Protein AF-A0A443U4K2-F1 (afdb_monomer_lite)

Secondary structure (DSSP, 8-state):
--HHHHHHHHHHHHHHHHHHHHHHHHHHHHHHHHHTTTT-HHHHHHHHHHHHHHHHHHHHHHHHHHHS---HHHHHHHHHHHHHHHHHHHHHHHHHH--

Organism: Enterobacter cloacae (NCBI:txid550)

Sequence (99 aa):
MSNLNHMDRTVTQYVNTKVLVARLVHLSATIRKLESYQSSSWADRALHDLYAELQRIWPQVEEYYTQMPTYQMEREFYAELVQIKIKAEEYLRRTKQEQ

Structure (mmCIF, N/CA/C/O backbone):
data_AF-A0A443U4K2-F1
#
_entry.id   AF-A0A443U4K2-F1
#
loop_
_atom_site.group_PDB
_atom_site.id
_atom_site.type_symbol
_atom_site.label_atom_id
_atom_site.label_alt_id
_atom_site.label_comp_id
_atom_site.label_asym_id
_atom_site.label_entity_id
_atom_site.label_seq_id
_atom_site.pdbx_PDB_ins_code
_atom_site.Cartn_x
_atom_site.Cartn_y
_atom_site.Cartn_z
_atom_site.occupancy
_atom_site.B_iso_or_equiv
_atom_site.auth_seq_id
_atom_site.auth_comp_id
_atom_site.auth_asym_id
_atom_site.auth_atom_id
_atom_site.pdbx_PDB_model_num
ATOM 1 N N . MET A 1 1 ? -36.941 10.649 16.142 1.00 47.09 1 MET A N 1
ATOM 2 C CA . MET A 1 1 ? -36.398 10.335 14.798 1.00 47.09 1 MET A CA 1
ATOM 3 C C . MET A 1 1 ? -34.860 10.304 14.803 1.00 47.09 1 MET A C 1
ATOM 5 O O . MET A 1 1 ? -34.232 10.802 13.883 1.00 47.09 1 MET A O 1
ATOM 9 N N . SER A 1 2 ? -34.230 9.705 15.821 1.00 56.72 2 SER A N 1
ATOM 10 C CA . SER A 1 2 ? -32.782 9.882 16.066 1.00 56.72 2 SER A CA 1
ATOM 11 C C . SER A 1 2 ? -31.956 8.610 15.825 1.00 56.72 2 SER A C 1
ATOM 13 O O . SER A 1 2 ? -30.793 8.701 15.453 1.00 56.72 2 SER A O 1
ATOM 15 N N . ASN A 1 3 ? -32.568 7.426 15.959 1.00 55.56 3 ASN A N 1
ATOM 16 C CA . ASN A 1 3 ? -31.877 6.140 15.785 1.00 55.56 3 ASN A CA 1
ATOM 17 C C . ASN A 1 3 ? -31.665 5.737 14.317 1.00 55.56 3 ASN A C 1
ATOM 19 O O . ASN A 1 3 ? -30.680 5.070 14.024 1.00 55.56 3 ASN A O 1
ATOM 23 N N . LEU A 1 4 ? -32.536 6.170 13.398 1.00 55.44 4 LEU A N 1
ATOM 24 C CA . LEU A 1 4 ? -32.417 5.859 11.964 1.00 55.44 4 LEU A CA 1
ATOM 25 C C . LEU A 1 4 ? -31.180 6.525 11.340 1.00 55.44 4 LEU A C 1
ATOM 27 O O . LEU A 1 4 ? -30.349 5.842 10.758 1.00 55.44 4 LEU A O 1
ATOM 31 N N . ASN A 1 5 ? -30.976 7.823 11.595 1.00 57.81 5 ASN A N 1
ATOM 32 C CA . ASN A 1 5 ? -29.785 8.548 11.128 1.00 57.81 5 ASN A CA 1
ATOM 33 C C . ASN A 1 5 ? -28.475 8.002 11.720 1.00 57.81 5 ASN A C 1
ATOM 35 O O . ASN A 1 5 ? -27.421 8.110 11.096 1.00 57.81 5 ASN A O 1
ATOM 39 N N . HIS A 1 6 ? -28.521 7.442 12.932 1.00 59.44 6 HIS A N 1
ATOM 40 C CA . HIS A 1 6 ? -27.357 6.809 13.543 1.00 59.44 6 HIS A CA 1
ATOM 41 C C . HIS A 1 6 ? -27.062 5.450 12.891 1.00 59.44 6 HIS A C 1
ATOM 43 O O . HIS A 1 6 ? -25.923 5.212 12.494 1.00 59.44 6 HIS A O 1
ATOM 49 N N . MET A 1 7 ? -28.086 4.610 12.688 1.00 58.44 7 MET A N 1
ATOM 50 C CA . MET A 1 7 ? -27.954 3.327 11.989 1.00 58.44 7 MET A CA 1
ATOM 51 C C . MET A 1 7 ? -27.439 3.498 10.555 1.00 58.44 7 MET A C 1
ATOM 53 O O . MET A 1 7 ? -26.451 2.857 10.200 1.00 58.44 7 MET A O 1
ATOM 57 N N . ASP A 1 8 ? -27.997 4.419 9.768 1.00 58.62 8 ASP A N 1
ATOM 58 C CA . ASP A 1 8 ? -27.549 4.666 8.388 1.00 58.62 8 ASP A CA 1
ATOM 59 C C . ASP A 1 8 ? -26.087 5.127 8.327 1.00 58.62 8 ASP A C 1
ATOM 61 O O . ASP A 1 8 ? -25.318 4.694 7.462 1.00 58.62 8 ASP A O 1
ATOM 65 N N . ARG A 1 9 ? -25.659 5.952 9.291 1.00 60.44 9 ARG A N 1
ATOM 66 C CA . ARG A 1 9 ? -24.268 6.410 9.395 1.00 60.44 9 ARG A CA 1
ATOM 67 C C . ARG A 1 9 ? -23.322 5.268 9.771 1.00 60.44 9 ARG A C 1
ATOM 69 O O . ARG A 1 9 ? -22.257 5.161 9.168 1.00 60.44 9 ARG A O 1
ATOM 76 N N . THR A 1 10 ? -23.728 4.383 10.685 1.00 67.38 10 THR A N 1
ATOM 77 C CA . THR A 1 10 ? -22.936 3.196 11.056 1.00 67.38 10 THR A CA 1
ATOM 78 C C . THR A 1 10 ? -22.848 2.157 9.935 1.00 67.38 10 THR A C 1
ATOM 80 O O . THR A 1 10 ? -21.772 1.613 9.699 1.00 67.38 10 THR A O 1
ATOM 83 N N . VAL A 1 11 ? -23.932 1.925 9.184 1.00 60.97 11 VAL A N 1
ATOM 84 C CA . VAL A 1 11 ? -23.937 1.016 8.025 1.00 60.97 11 VAL A CA 1
ATOM 85 C C . VAL A 1 11 ? -23.056 1.573 6.909 1.00 60.97 11 VAL A C 1
ATOM 87 O O . VAL A 1 11 ? -22.234 0.846 6.356 1.00 60.97 11 VAL A O 1
ATOM 90 N N . THR A 1 12 ? -23.159 2.873 6.625 1.00 65.88 12 THR A N 1
ATOM 91 C CA . THR A 1 12 ? -22.317 3.544 5.622 1.00 65.88 12 THR A CA 1
ATOM 92 C C . THR A 1 12 ? -20.836 3.463 5.992 1.00 65.88 12 THR A C 1
ATOM 94 O O . THR A 1 12 ? -20.007 3.123 5.149 1.00 65.88 12 THR A O 1
ATOM 97 N N . GLN A 1 13 ? -20.489 3.714 7.259 1.00 67.88 13 GLN A N 1
ATOM 98 C CA . GLN A 1 13 ? -19.118 3.557 7.753 1.00 67.88 13 GLN A CA 1
ATOM 99 C C . GLN A 1 13 ? -18.628 2.113 7.606 1.00 67.88 13 GLN A C 1
ATOM 101 O O . GLN A 1 13 ? -17.548 1.897 7.065 1.00 67.88 13 GLN A O 1
ATOM 106 N N . TYR A 1 14 ? -19.440 1.123 7.986 1.00 68.25 14 TYR A N 1
ATOM 107 C CA . TYR A 1 14 ? -19.090 -0.292 7.858 1.00 68.25 14 TYR A CA 1
ATOM 108 C C . TYR A 1 14 ? -18.840 -0.721 6.404 1.00 68.25 14 TYR A C 1
ATOM 110 O O . TYR A 1 14 ? -17.844 -1.390 6.115 1.00 68.25 14 TYR A O 1
ATOM 118 N N . VAL A 1 15 ? -19.715 -0.323 5.474 1.00 67.06 15 VAL A N 1
ATOM 119 C CA . VAL A 1 15 ? -19.559 -0.625 4.042 1.00 67.06 15 VAL A CA 1
ATOM 120 C C . VAL A 1 15 ? -18.284 0.019 3.499 1.00 67.06 15 VAL A C 1
ATOM 122 O O . VAL A 1 15 ? -17.485 -0.665 2.860 1.00 67.06 15 VAL A O 1
ATOM 125 N N . ASN A 1 16 ? -18.037 1.292 3.816 1.00 75.19 16 ASN A N 1
ATOM 126 C CA . ASN A 1 16 ? -16.824 1.998 3.396 1.00 75.19 16 ASN A CA 1
ATOM 127 C C . ASN A 1 16 ? -15.553 1.327 3.932 1.00 75.19 16 ASN A C 1
ATOM 129 O O . ASN A 1 16 ? -14.586 1.151 3.193 1.00 75.19 16 ASN A O 1
ATOM 133 N N . THR A 1 17 ? -15.575 0.879 5.187 1.00 74.94 17 THR A N 1
ATOM 134 C CA . THR A 1 17 ? -14.487 0.117 5.800 1.00 74.94 17 THR A CA 1
ATOM 135 C C . THR A 1 17 ? -14.230 -1.207 5.080 1.00 74.94 17 THR A C 1
ATOM 137 O O . THR A 1 17 ? -13.085 -1.522 4.757 1.00 74.94 17 THR A O 1
ATOM 140 N N . LYS A 1 18 ? -15.273 -1.993 4.784 1.00 78.50 18 LYS A N 1
ATOM 141 C CA . LYS A 1 18 ? -15.118 -3.268 4.065 1.00 78.50 18 LYS A CA 1
ATOM 142 C C . LYS A 1 18 ? -14.568 -3.068 2.655 1.00 78.50 18 LYS A C 1
ATOM 144 O O . LYS A 1 18 ? -13.705 -3.835 2.228 1.00 78.50 18 LYS A O 1
ATOM 149 N N . VAL A 1 19 ? -15.018 -2.022 1.963 1.00 84.25 19 VAL A N 1
ATOM 150 C CA . VAL A 1 19 ? -14.503 -1.643 0.641 1.00 84.25 19 VAL A CA 1
ATOM 151 C C . VAL A 1 19 ? -13.031 -1.229 0.722 1.00 84.25 19 VAL A 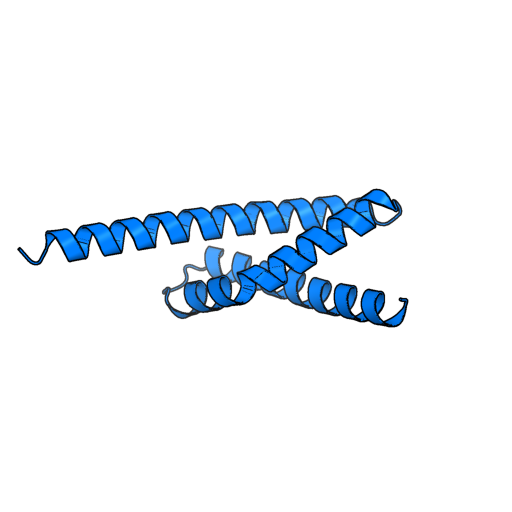C 1
ATOM 153 O O . VAL A 1 19 ? -12.240 -1.662 -0.115 1.00 84.25 19 VAL A O 1
ATOM 156 N N . LEU A 1 20 ? -12.636 -0.458 1.742 1.00 84.44 20 LEU A N 1
ATOM 157 C CA . LEU A 1 20 ? -11.241 -0.071 1.965 1.00 84.44 20 LEU A CA 1
ATOM 158 C C . LEU A 1 20 ? -10.346 -1.298 2.174 1.00 84.44 20 LEU A C 1
ATOM 160 O O . LEU A 1 20 ? -9.342 -1.439 1.481 1.00 84.44 20 LEU A O 1
ATOM 164 N N . VAL A 1 21 ? -10.730 -2.217 3.064 1.00 84.50 21 VAL A N 1
ATOM 165 C CA . VAL A 1 21 ? -9.951 -3.439 3.328 1.00 84.50 21 VAL A CA 1
ATOM 166 C C . VAL A 1 21 ? -9.823 -4.297 2.068 1.00 84.50 21 VAL A C 1
ATOM 168 O O . VAL A 1 21 ? -8.721 -4.722 1.730 1.00 84.50 21 VAL A O 1
ATOM 171 N N . ALA A 1 22 ? -10.913 -4.504 1.323 1.00 86.50 22 ALA A N 1
ATOM 172 C CA . ALA A 1 22 ? -10.872 -5.257 0.069 1.00 86.50 22 ALA A CA 1
ATOM 173 C C . ALA A 1 22 ? -9.931 -4.611 -0.963 1.00 86.50 22 ALA A C 1
ATOM 175 O O . ALA A 1 22 ? -9.150 -5.307 -1.617 1.00 86.50 22 ALA A O 1
ATOM 176 N N . ARG A 1 23 ? -9.956 -3.276 -1.070 1.00 88.19 23 ARG A N 1
ATOM 177 C CA . ARG A 1 23 ? -9.047 -2.519 -1.938 1.00 88.19 23 ARG A CA 1
ATOM 178 C C . ARG A 1 23 ? -7.590 -2.698 -1.517 1.00 88.19 23 ARG A C 1
ATOM 180 O O . ARG A 1 23 ? -6.749 -2.913 -2.381 1.00 88.19 23 ARG A O 1
ATOM 187 N N . LEU A 1 24 ? -7.293 -2.652 -0.218 1.00 90.12 24 LEU A N 1
ATOM 188 C CA . LEU A 1 24 ? -5.935 -2.836 0.303 1.00 90.12 24 LEU A CA 1
ATOM 189 C C . LEU A 1 24 ? -5.399 -4.242 0.039 1.00 90.12 24 LEU A C 1
ATOM 191 O O . LEU A 1 24 ? -4.259 -4.376 -0.396 1.00 90.12 24 LEU A O 1
ATOM 195 N N . VAL A 1 25 ? -6.222 -5.275 0.238 1.00 89.69 25 VAL A N 1
ATOM 196 C CA . VAL A 1 25 ? -5.852 -6.666 -0.074 1.00 89.69 25 VAL A CA 1
ATOM 197 C C . VAL A 1 25 ? -5.555 -6.818 -1.566 1.00 89.69 25 VAL A C 1
ATOM 199 O O . VAL A 1 25 ? -4.563 -7.437 -1.949 1.00 89.69 25 VAL A O 1
ATOM 202 N N . HIS A 1 26 ? -6.386 -6.222 -2.426 1.00 91.12 26 HIS A N 1
ATOM 203 C CA . HIS A 1 26 ? -6.168 -6.269 -3.869 1.00 91.12 26 HIS A CA 1
ATOM 204 C C . HIS A 1 26 ? -4.895 -5.521 -4.291 1.00 91.12 26 HIS A C 1
ATOM 206 O O . HIS A 1 26 ? -4.117 -6.040 -5.094 1.00 91.12 26 HIS A O 1
ATOM 212 N N . LEU A 1 27 ? -4.656 -4.330 -3.733 1.00 92.19 27 LEU A N 1
ATOM 213 C CA . LEU A 1 27 ? -3.452 -3.541 -3.991 1.00 92.19 27 LEU A CA 1
ATOM 214 C C . LEU A 1 27 ? -2.192 -4.284 -3.543 1.00 92.19 27 LEU A C 1
ATOM 216 O O . LEU A 1 27 ? -1.262 -4.409 -4.338 1.00 92.19 27 LEU A O 1
ATOM 220 N N . SER A 1 28 ? -2.167 -4.831 -2.323 1.00 91.81 28 SER A N 1
ATOM 221 C CA . SER A 1 28 ? -0.982 -5.522 -1.801 1.00 91.81 28 SER A CA 1
ATOM 222 C C . SER A 1 28 ? -0.640 -6.765 -2.625 1.00 91.81 28 SER A C 1
ATOM 224 O O . SE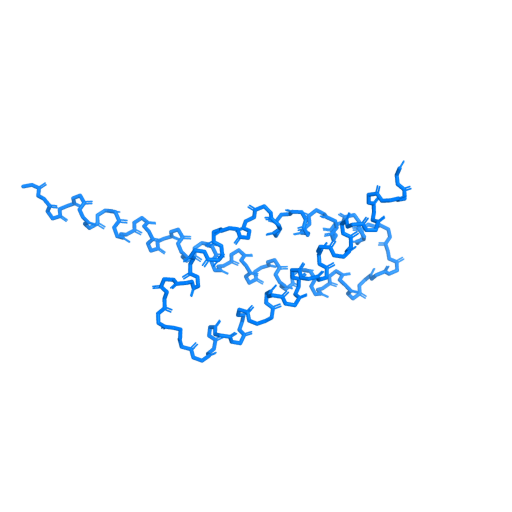R A 1 28 ? 0.519 -6.969 -2.997 1.00 91.81 28 SER A O 1
ATOM 226 N N . ALA A 1 29 ? -1.649 -7.553 -3.006 1.00 91.81 29 ALA A N 1
ATOM 227 C CA . ALA A 1 29 ? -1.470 -8.724 -3.857 1.00 91.81 29 ALA A CA 1
ATOM 228 C C . ALA A 1 29 ? -0.978 -8.354 -5.266 1.00 91.81 29 ALA A C 1
ATOM 230 O O . ALA A 1 29 ? -0.082 -9.008 -5.806 1.00 91.81 29 ALA A O 1
ATOM 231 N N . THR A 1 30 ? -1.539 -7.298 -5.860 1.00 92.31 30 THR A N 1
ATOM 232 C CA . THR A 1 30 ? -1.179 -6.863 -7.218 1.00 92.31 30 THR A CA 1
ATOM 233 C C . THR A 1 30 ? 0.232 -6.287 -7.262 1.00 92.31 30 THR A C 1
ATOM 235 O O . THR A 1 30 ? 0.999 -6.649 -8.152 1.00 92.31 30 THR A O 1
ATOM 238 N N . ILE A 1 31 ? 0.608 -5.469 -6.274 1.00 91.94 31 ILE A N 1
ATOM 239 C CA . ILE A 1 31 ? 1.968 -4.935 -6.137 1.00 91.94 31 ILE A CA 1
ATOM 240 C C . ILE A 1 31 ? 2.976 -6.080 -6.032 1.00 91.94 31 ILE A C 1
ATOM 242 O O . ILE A 1 31 ? 3.896 -6.136 -6.838 1.00 91.94 31 ILE A O 1
ATOM 246 N N . ARG A 1 32 ? 2.769 -7.048 -5.130 1.00 89.56 32 ARG A N 1
ATOM 247 C CA . ARG A 1 32 ? 3.661 -8.219 -4.991 1.00 89.56 32 ARG A CA 1
ATOM 248 C C . ARG A 1 32 ? 3.821 -8.989 -6.295 1.00 89.56 32 ARG A C 1
ATOM 250 O O . ARG A 1 32 ? 4.920 -9.407 -6.657 1.00 89.56 32 ARG A O 1
ATOM 257 N N . LYS A 1 33 ? 2.710 -9.183 -7.008 1.00 90.31 33 LYS A N 1
ATOM 258 C CA . LYS A 1 33 ? 2.721 -9.860 -8.300 1.00 90.31 33 LYS A CA 1
ATOM 259 C C . LYS A 1 33 ? 3.544 -9.070 -9.316 1.00 90.31 33 LYS A C 1
ATOM 261 O O . LYS A 1 33 ? 4.365 -9.665 -10.001 1.00 90.31 33 LYS A O 1
ATOM 266 N N . LEU A 1 34 ? 3.377 -7.756 -9.398 1.00 88.81 34 LEU A N 1
ATOM 267 C CA . LEU A 1 34 ? 4.143 -6.916 -10.320 1.00 88.81 34 LEU A CA 1
ATOM 268 C C . LEU A 1 34 ? 5.616 -6.770 -9.925 1.00 88.81 34 LEU A C 1
ATOM 270 O O . LEU A 1 34 ? 6.467 -6.765 -10.810 1.00 88.81 34 LEU A O 1
ATOM 274 N N . GLU A 1 35 ? 5.941 -6.761 -8.629 1.00 85.50 35 GLU A N 1
ATOM 275 C CA . GLU A 1 35 ? 7.324 -6.826 -8.138 1.00 85.50 35 GLU A CA 1
ATOM 276 C C . GLU A 1 35 ? 8.042 -8.096 -8.637 1.00 85.50 35 GLU A C 1
ATOM 278 O O . GLU A 1 35 ? 9.239 -8.060 -8.905 1.00 85.50 35 GLU A O 1
ATOM 283 N N . SER A 1 36 ? 7.327 -9.208 -8.852 1.00 86.00 36 SER A N 1
ATOM 284 C CA . SER A 1 36 ? 7.923 -10.415 -9.452 1.00 86.00 36 SER A CA 1
ATOM 285 C C . SER A 1 36 ? 8.269 -10.273 -10.945 1.00 86.00 36 SER A C 1
ATOM 287 O O . SER A 1 36 ? 9.051 -11.061 -11.472 1.00 86.00 36 SER A O 1
ATOM 289 N N . TYR A 1 37 ? 7.738 -9.247 -11.621 1.00 85.19 37 TYR A N 1
ATOM 290 C CA . TYR A 1 37 ? 7.976 -8.938 -13.037 1.00 85.19 37 TYR A CA 1
ATOM 291 C C . TYR A 1 37 ? 8.906 -7.723 -13.239 1.00 85.19 37 TYR A C 1
ATOM 293 O O . TYR A 1 37 ? 8.881 -7.111 -14.307 1.00 85.19 37 TYR A O 1
ATOM 301 N N . GLN A 1 38 ? 9.739 -7.378 -12.245 1.00 62.88 38 GLN A N 1
ATOM 302 C CA . GLN A 1 38 ? 10.591 -6.170 -12.194 1.00 62.88 38 GLN A CA 1
ATOM 303 C C . GLN A 1 38 ? 11.471 -5.895 -13.433 1.00 62.88 38 GLN A C 1
ATOM 305 O O . GLN A 1 38 ? 11.895 -4.763 -13.631 1.00 62.88 38 GLN A O 1
ATOM 310 N N . SER A 1 39 ? 11.732 -6.880 -14.296 1.00 72.12 39 SER A N 1
ATOM 311 C CA . SER A 1 39 ? 12.483 -6.694 -15.549 1.00 72.12 39 SER A CA 1
ATOM 312 C C . SER A 1 39 ? 11.664 -6.100 -16.705 1.00 72.12 39 SER A C 1
ATOM 314 O O . SER A 1 39 ? 12.207 -5.847 -17.780 1.00 72.12 39 SER A O 1
ATOM 316 N N . SER A 1 40 ? 10.357 -5.891 -16.523 1.00 79.88 40 SER A N 1
ATOM 317 C CA . SER A 1 40 ? 9.446 -5.450 -17.581 1.00 79.88 40 SER A CA 1
ATOM 318 C C . SER A 1 40 ? 9.043 -3.978 -17.450 1.00 79.88 40 SER A C 1
ATOM 320 O O . SER A 1 40 ? 8.428 -3.581 -16.465 1.00 79.88 40 SER A O 1
ATOM 322 N N . SER A 1 41 ? 9.258 -3.179 -18.500 1.00 79.44 41 SER A N 1
ATOM 323 C CA . SER A 1 41 ? 8.904 -1.743 -18.531 1.00 79.44 41 SER A CA 1
ATOM 324 C C . SER A 1 41 ? 7.401 -1.442 -18.414 1.00 79.44 41 SER A C 1
ATOM 326 O O . SER A 1 41 ? 6.999 -0.328 -18.074 1.00 79.44 41 SER A O 1
ATOM 328 N N . TRP A 1 42 ? 6.538 -2.415 -18.716 1.00 86.25 42 TRP A N 1
ATOM 329 C CA . TRP A 1 42 ? 5.097 -2.303 -18.472 1.00 86.25 42 TRP A CA 1
ATOM 330 C C . TRP A 1 42 ? 4.749 -2.552 -16.998 1.00 86.25 42 TRP A C 1
ATOM 332 O O . TRP A 1 42 ? 3.844 -1.907 -16.475 1.00 86.25 42 TRP A O 1
ATOM 342 N N . ALA A 1 43 ? 5.477 -3.451 -16.326 1.00 86.56 43 ALA A N 1
ATOM 343 C CA . ALA A 1 43 ? 5.276 -3.752 -14.913 1.00 86.56 43 ALA A CA 1
ATOM 344 C C . ALA A 1 43 ? 5.746 -2.586 -14.041 1.00 86.56 43 ALA A C 1
ATOM 346 O O . ALA A 1 43 ? 5.081 -2.255 -13.067 1.00 86.56 43 ALA A O 1
ATOM 347 N N . ASP A 1 44 ? 6.829 -1.919 -14.443 1.00 86.38 44 ASP A N 1
ATOM 348 C CA . ASP A 1 44 ? 7.333 -0.712 -13.787 1.00 86.38 44 ASP A CA 1
ATOM 349 C C . ASP A 1 44 ? 6.300 0.433 -13.799 1.00 86.38 44 ASP A C 1
ATOM 351 O O . ASP A 1 44 ? 5.931 0.953 -12.749 1.00 86.38 44 ASP A O 1
ATOM 355 N N . ARG A 1 45 ? 5.703 0.733 -14.963 1.00 85.88 45 ARG A N 1
ATOM 356 C CA . ARG A 1 45 ? 4.604 1.715 -15.060 1.00 85.88 45 ARG A CA 1
ATOM 357 C C . ARG A 1 45 ? 3.387 1.333 -14.215 1.00 85.88 45 ARG A C 1
ATOM 359 O O . ARG A 1 45 ? 2.840 2.176 -13.513 1.00 85.88 45 ARG A O 1
ATOM 366 N N . ALA A 1 46 ? 2.988 0.062 -14.242 1.00 89.81 46 ALA A N 1
ATOM 367 C CA . ALA A 1 46 ? 1.880 -0.412 -13.417 1.00 89.81 46 ALA A CA 1
ATOM 368 C C . ALA A 1 46 ? 2.188 -0.305 -11.910 1.00 89.81 46 ALA A C 1
ATOM 370 O O . ALA A 1 46 ? 1.306 0.041 -11.128 1.00 89.81 46 ALA A O 1
ATOM 371 N N . LEU A 1 47 ? 3.432 -0.564 -11.491 1.00 91.56 47 LEU A N 1
ATOM 372 C CA . LEU A 1 47 ? 3.873 -0.377 -10.106 1.00 91.56 47 LEU A CA 1
ATOM 373 C C . LEU A 1 47 ? 3.820 1.091 -9.695 1.00 91.56 47 LEU A C 1
ATOM 375 O O . LEU A 1 47 ? 3.317 1.380 -8.612 1.00 91.56 47 LEU A O 1
ATOM 379 N N . HIS A 1 48 ? 4.270 2.009 -10.555 1.00 90.88 48 HIS A N 1
ATOM 380 C CA . HIS A 1 48 ? 4.165 3.443 -10.299 1.00 90.88 48 HIS A CA 1
ATOM 381 C C . HIS A 1 48 ? 2.717 3.856 -9.988 1.00 90.88 48 HIS A C 1
ATOM 383 O O . HIS A 1 48 ? 2.463 4.487 -8.959 1.00 90.88 48 HIS A O 1
ATOM 389 N N . ASP A 1 49 ? 1.759 3.460 -10.832 1.00 91.38 49 ASP A N 1
ATOM 390 C CA . ASP A 1 49 ? 0.345 3.817 -10.659 1.00 91.38 49 ASP A CA 1
ATOM 391 C C . ASP A 1 49 ? -0.244 3.240 -9.363 1.00 91.38 49 ASP A C 1
ATOM 393 O O . ASP A 1 49 ? -0.943 3.937 -8.624 1.00 91.38 49 ASP A O 1
ATOM 397 N N . LEU A 1 50 ? 0.075 1.985 -9.038 1.00 93.06 50 LEU A N 1
ATOM 398 C CA . LEU A 1 50 ? -0.407 1.339 -7.813 1.00 93.06 50 LEU A CA 1
ATOM 399 C C . LEU A 1 50 ? 0.236 1.918 -6.549 1.00 93.06 50 LEU A C 1
ATOM 401 O O . LEU A 1 50 ? -0.429 2.025 -5.518 1.00 93.06 50 LEU A O 1
ATOM 405 N N . TYR A 1 51 ? 1.506 2.320 -6.611 1.00 93.12 51 TYR A N 1
ATOM 406 C CA . TYR A 1 51 ? 2.184 3.006 -5.514 1.00 93.12 51 TYR A CA 1
ATOM 407 C C . TYR A 1 51 ? 1.628 4.410 -5.281 1.00 93.12 51 TYR A C 1
ATOM 409 O O . TYR A 1 51 ? 1.414 4.796 -4.128 1.00 93.12 51 TYR A O 1
ATOM 417 N N . ALA A 1 52 ? 1.329 5.152 -6.349 1.00 91.44 52 ALA A N 1
ATOM 418 C CA . ALA A 1 52 ? 0.665 6.449 -6.250 1.00 91.44 52 ALA A CA 1
ATOM 419 C C . ALA A 1 52 ? -0.746 6.311 -5.653 1.00 91.44 52 ALA A C 1
ATOM 421 O O . ALA A 1 52 ? -1.142 7.080 -4.775 1.00 91.44 52 ALA A O 1
ATOM 422 N N . GLU A 1 53 ? -1.485 5.287 -6.075 1.00 91.81 53 GLU A N 1
ATOM 423 C CA . GLU A 1 53 ? -2.804 4.966 -5.541 1.00 91.81 53 GLU A CA 1
ATOM 424 C C . GLU A 1 53 ? -2.752 4.605 -4.048 1.00 91.81 53 GLU A C 1
ATOM 426 O O . GLU A 1 53 ? -3.571 5.100 -3.270 1.00 91.81 53 GLU A O 1
ATOM 431 N N . LEU A 1 54 ? -1.766 3.803 -3.627 1.00 92.06 54 LEU A N 1
ATOM 432 C CA . LEU A 1 54 ? -1.541 3.477 -2.218 1.00 92.06 54 LEU A CA 1
ATOM 433 C C . LEU A 1 54 ? -1.251 4.735 -1.388 1.00 92.06 54 LEU A C 1
ATOM 435 O O . LEU A 1 54 ? -1.863 4.912 -0.336 1.00 92.06 54 LEU A O 1
ATOM 439 N N . GLN A 1 55 ? -0.378 5.630 -1.867 1.00 90.00 55 GLN A N 1
ATOM 440 C CA . GLN A 1 55 ? -0.122 6.916 -1.204 1.00 90.00 55 GLN A CA 1
ATOM 441 C C . GLN A 1 55 ? -1.396 7.756 -1.072 1.00 90.00 55 GLN A C 1
ATOM 443 O O . GLN A 1 55 ? -1.642 8.340 -0.017 1.00 90.00 55 GLN A O 1
ATOM 448 N N . ARG A 1 56 ? -2.226 7.797 -2.119 1.00 91.19 56 ARG A N 1
ATOM 449 C CA . ARG A 1 56 ? -3.469 8.579 -2.143 1.00 91.19 56 ARG A CA 1
ATOM 450 C C . ARG A 1 56 ? -4.478 8.110 -1.094 1.00 91.19 56 ARG A C 1
ATOM 452 O O . ARG A 1 56 ? -5.177 8.941 -0.518 1.00 91.19 56 ARG A O 1
ATOM 459 N N . ILE A 1 57 ? -4.585 6.799 -0.866 1.00 89.62 57 ILE A N 1
ATOM 460 C CA . ILE A 1 57 ? -5.540 6.233 0.101 1.00 89.62 57 ILE A CA 1
ATOM 461 C C . ILE A 1 57 ? -4.962 6.076 1.511 1.00 89.62 57 ILE A C 1
ATOM 463 O O . ILE A 1 57 ? -5.724 5.842 2.446 1.00 89.62 57 ILE A O 1
ATOM 467 N N . TRP A 1 58 ? -3.646 6.229 1.691 1.00 89.94 58 TRP A N 1
ATOM 468 C CA . TRP A 1 58 ? -2.961 6.005 2.968 1.00 89.94 58 TRP A CA 1
ATOM 469 C C . TRP A 1 58 ? -3.579 6.739 4.173 1.00 89.94 58 TRP A C 1
ATOM 471 O O . TRP A 1 58 ? -3.757 6.088 5.202 1.00 89.94 58 TRP A O 1
ATOM 481 N N . PRO A 1 59 ? -4.019 8.013 4.076 1.00 89.75 59 PRO A N 1
ATOM 482 C CA . PRO A 1 59 ? -4.664 8.686 5.208 1.00 89.75 59 PRO A CA 1
ATOM 483 C C . PRO A 1 59 ? -5.917 7.959 5.723 1.00 89.75 59 PRO A C 1
ATOM 485 O O . PRO A 1 59 ? -6.168 7.923 6.923 1.00 89.75 59 PRO A O 1
ATOM 488 N N . GLN A 1 60 ? -6.686 7.327 4.826 1.00 87.25 60 GLN A N 1
ATOM 489 C CA . GLN A 1 60 ? -7.873 6.542 5.198 1.00 87.25 60 GLN A 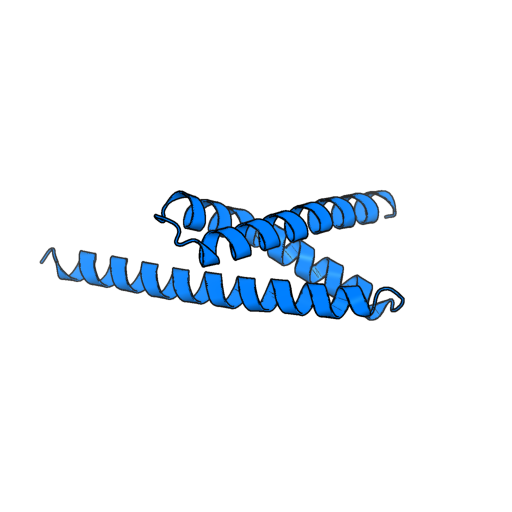CA 1
ATOM 490 C C . GLN A 1 60 ? -7.486 5.220 5.876 1.00 87.25 60 GLN A C 1
ATOM 492 O O . GLN A 1 60 ? -8.218 4.718 6.727 1.00 87.25 60 GLN A O 1
ATOM 497 N N . VAL A 1 61 ? -6.334 4.653 5.503 1.00 86.69 61 VAL A N 1
ATOM 498 C CA . VAL A 1 61 ? -5.771 3.447 6.128 1.00 86.69 61 VAL A CA 1
ATOM 499 C C . VAL A 1 61 ? -5.341 3.752 7.559 1.00 86.69 61 VAL A C 1
ATOM 501 O O . VAL A 1 61 ? -5.711 3.020 8.475 1.00 86.69 61 VAL A O 1
ATOM 504 N N . GLU A 1 62 ? -4.605 4.845 7.763 1.00 86.25 62 GLU A N 1
ATOM 505 C CA . GLU A 1 62 ? -4.169 5.287 9.093 1.00 86.25 62 GLU A CA 1
ATOM 506 C C . GLU A 1 62 ? -5.363 5.560 10.009 1.00 86.25 62 GLU A C 1
ATOM 508 O O . GLU A 1 62 ? -5.393 5.077 11.143 1.00 86.25 62 GLU A O 1
ATOM 513 N N . GLU A 1 63 ? -6.378 6.270 9.507 1.00 84.19 63 GLU A N 1
ATOM 514 C CA . GLU A 1 63 ? -7.609 6.531 10.253 1.00 84.19 63 GLU A CA 1
ATOM 515 C C . GLU A 1 63 ? -8.302 5.226 10.677 1.00 84.19 63 GLU A C 1
ATOM 517 O O . GLU A 1 63 ? -8.644 5.059 11.849 1.00 84.19 63 GLU A O 1
ATOM 522 N N . TYR A 1 64 ? -8.441 4.270 9.754 1.00 81.75 64 TYR A N 1
ATOM 523 C CA . TYR A 1 64 ? -9.061 2.975 10.025 1.00 81.75 64 TYR A CA 1
ATOM 524 C C . TYR A 1 64 ? -8.322 2.178 11.114 1.00 81.75 64 TYR A C 1
ATOM 526 O O . TYR A 1 64 ? -8.939 1.737 12.086 1.00 81.75 64 TYR A O 1
ATOM 534 N N . TYR A 1 65 ? -7.002 2.013 10.986 1.00 77.81 65 TYR A N 1
ATOM 535 C CA . TYR A 1 65 ? -6.218 1.197 11.920 1.00 77.81 65 TYR A CA 1
ATOM 536 C C . TYR A 1 65 ? -5.981 1.866 13.280 1.00 77.81 65 TYR A C 1
ATOM 538 O O . TYR A 1 65 ? -5.740 1.164 14.262 1.00 77.81 65 TYR A O 1
ATOM 546 N N . THR A 1 66 ? -6.104 3.193 13.374 1.00 76.38 66 THR A N 1
ATOM 547 C CA . THR A 1 66 ? -6.040 3.919 14.656 1.00 76.38 66 THR A CA 1
ATOM 548 C C . THR A 1 66 ? -7.322 3.751 15.479 1.00 76.38 66 THR A C 1
ATOM 550 O O . THR A 1 66 ? -7.282 3.805 16.706 1.00 76.38 66 THR A O 1
ATOM 553 N N . GLN A 1 67 ? -8.466 3.538 14.820 1.00 71.00 67 GLN A N 1
ATOM 554 C CA . GLN A 1 67 ? -9.785 3.497 15.462 1.00 71.00 67 GLN A CA 1
ATOM 555 C C . GLN A 1 67 ? -10.258 2.083 15.853 1.00 71.00 67 GLN A C 1
ATOM 557 O O . GLN A 1 67 ? -11.268 1.962 16.547 1.00 71.00 67 GLN A O 1
ATOM 562 N N . MET A 1 68 ? -9.565 1.010 15.447 1.00 65.38 68 MET A N 1
ATOM 563 C CA . MET A 1 68 ? -10.008 -0.371 15.691 1.00 65.38 68 MET A CA 1
ATOM 564 C C . MET A 1 68 ? -9.179 -1.111 16.762 1.00 65.38 68 MET A C 1
ATOM 566 O O . MET A 1 68 ? -7.946 -1.097 16.706 1.00 65.38 68 MET A O 1
ATOM 570 N N . PRO A 1 69 ? -9.819 -1.833 17.709 1.00 56.09 69 PRO A N 1
ATOM 571 C CA . PRO A 1 69 ? -9.134 -2.792 18.571 1.00 56.09 69 PRO A CA 1
ATOM 572 C C . PRO A 1 69 ? -8.680 -3.982 17.716 1.00 56.09 69 PRO A C 1
ATOM 574 O O . PRO A 1 69 ? -9.441 -4.901 17.435 1.00 56.09 69 PRO A O 1
ATOM 577 N N . THR A 1 70 ? -7.437 -3.930 17.245 1.00 62.66 70 THR A N 1
ATOM 578 C CA . THR A 1 70 ? -6.923 -4.841 16.215 1.00 62.66 70 THR A CA 1
ATOM 579 C C . THR A 1 70 ? -6.753 -6.268 16.737 1.00 62.66 70 THR A C 1
ATOM 581 O O . THR A 1 70 ? -5.936 -6.521 17.635 1.00 62.66 70 THR A O 1
ATOM 584 N N . TYR A 1 71 ? -7.461 -7.210 16.105 1.00 64.12 71 TYR A 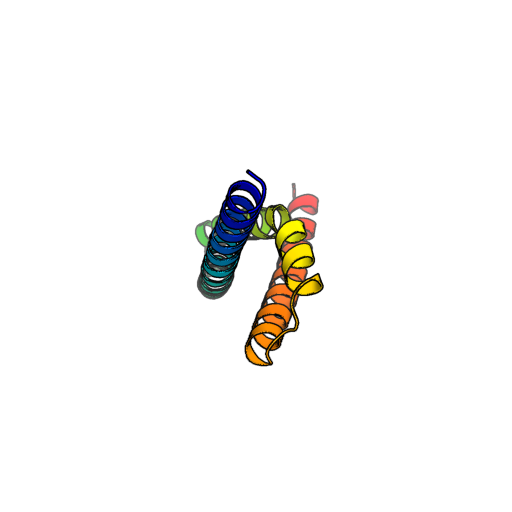N 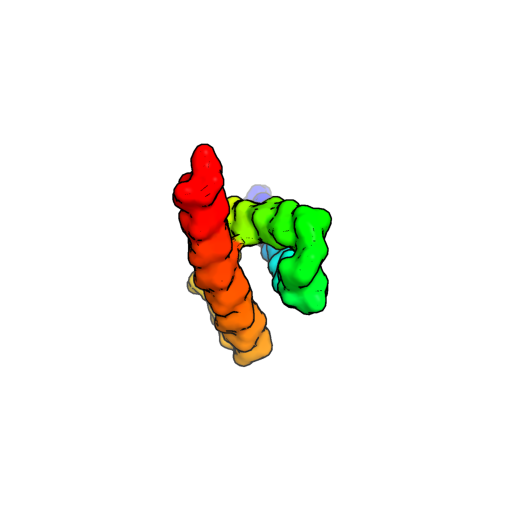1
ATOM 585 C CA . TYR A 1 71 ? -7.160 -8.642 16.173 1.00 64.12 71 TYR A CA 1
ATOM 586 C C . TYR A 1 71 ? -5.762 -8.912 15.585 1.00 64.12 71 TYR A C 1
ATOM 588 O O . TYR A 1 71 ? -5.289 -8.171 14.724 1.00 64.12 71 TYR A O 1
ATOM 596 N N . GLN A 1 72 ? -5.081 -9.978 16.021 1.00 63.44 72 GLN A N 1
ATOM 597 C CA . GLN A 1 72 ? -3.691 -10.261 15.623 1.00 63.44 72 GLN A CA 1
ATOM 598 C C . GLN A 1 72 ? -3.481 -10.297 14.094 1.00 63.44 72 GLN A C 1
ATOM 600 O O . GLN A 1 72 ? -2.558 -9.654 13.599 1.00 63.44 72 GLN A O 1
ATOM 605 N N . MET A 1 73 ? -4.375 -10.954 13.343 1.00 59.72 73 MET A N 1
ATOM 606 C CA . MET A 1 73 ? -4.299 -11.022 11.872 1.00 59.72 73 MET A CA 1
ATOM 607 C C . MET A 1 73 ? -4.375 -9.642 11.196 1.00 59.72 73 MET A C 1
ATOM 609 O O . MET A 1 73 ? -3.736 -9.409 10.174 1.00 59.72 73 MET A O 1
ATOM 613 N N . GLU A 1 74 ? -5.124 -8.696 11.769 1.00 74.31 74 GLU A N 1
ATOM 614 C CA . GLU A 1 74 ? -5.231 -7.339 11.223 1.00 74.31 74 GLU A CA 1
ATOM 615 C C . GLU A 1 74 ? -3.952 -6.527 11.462 1.00 74.31 74 GLU A C 1
ATOM 617 O O . GLU A 1 74 ? -3.611 -5.678 10.639 1.00 74.31 74 GLU A O 1
ATOM 622 N N . ARG A 1 75 ? -3.204 -6.821 12.538 1.00 76.44 75 ARG A N 1
ATOM 623 C CA . ARG A 1 75 ? -1.886 -6.213 12.789 1.00 76.44 75 ARG A CA 1
ATOM 624 C C . ARG A 1 75 ? -0.833 -6.713 11.815 1.00 76.44 75 ARG A C 1
ATOM 626 O O . ARG A 1 75 ? -0.028 -5.917 11.345 1.00 76.44 75 ARG A O 1
ATOM 633 N N . GLU A 1 76 ? -0.839 -8.009 11.517 1.00 84.06 76 GLU A N 1
ATOM 634 C CA . GLU A 1 76 ? 0.089 -8.611 10.554 1.00 84.06 76 GLU A CA 1
ATOM 635 C C . GLU A 1 76 ? -0.136 -8.035 9.153 1.00 84.06 76 GLU A C 1
ATOM 637 O O . GLU A 1 76 ? 0.814 -7.606 8.497 1.00 84.06 76 GLU A O 1
ATOM 642 N N . PHE A 1 77 ? -1.400 -7.917 8.735 1.00 86.50 77 PHE A N 1
ATOM 643 C CA . PHE A 1 77 ? -1.735 -7.282 7.463 1.00 86.50 77 PHE A CA 1
ATOM 644 C C . PHE A 1 77 ? -1.379 -5.785 7.441 1.00 86.50 77 PHE A C 1
ATOM 646 O O . PHE A 1 77 ? -0.835 -5.297 6.453 1.00 86.50 77 PHE A O 1
ATOM 653 N N . TYR A 1 78 ? -1.599 -5.049 8.535 1.00 86.56 78 TYR A N 1
ATOM 654 C CA . TYR A 1 78 ? -1.165 -3.651 8.624 1.00 86.56 78 TYR A CA 1
ATOM 655 C C . TYR A 1 78 ? 0.360 -3.504 8.536 1.00 86.56 78 TYR A C 1
ATOM 657 O O . TYR A 1 78 ? 0.856 -2.645 7.809 1.00 86.56 78 TYR A O 1
ATOM 665 N N . ALA A 1 79 ? 1.118 -4.366 9.220 1.00 88.31 79 ALA A N 1
ATOM 666 C CA . ALA A 1 79 ? 2.575 -4.369 9.148 1.00 88.31 79 ALA A CA 1
ATOM 667 C C . ALA A 1 79 ? 3.072 -4.627 7.716 1.00 88.31 79 ALA A C 1
ATOM 669 O O . ALA A 1 79 ? 3.988 -3.948 7.252 1.00 88.31 79 ALA A O 1
ATOM 670 N N . GLU A 1 80 ? 2.432 -5.548 6.989 1.00 90.19 80 GLU A N 1
ATOM 671 C CA . GLU A 1 80 ? 2.681 -5.759 5.560 1.00 90.19 80 GLU A CA 1
ATOM 672 C C . GLU A 1 80 ? 2.434 -4.481 4.745 1.00 90.19 80 GLU A C 1
ATOM 674 O O . GLU A 1 80 ? 3.297 -4.076 3.962 1.00 90.19 80 GLU A O 1
ATOM 679 N N . LEU A 1 81 ? 1.283 -3.830 4.933 1.00 90.88 81 LEU A N 1
ATOM 680 C CA . LEU A 1 81 ? 0.938 -2.605 4.210 1.00 90.88 81 LEU A CA 1
ATOM 681 C C . LEU A 1 81 ? 1.949 -1.483 4.468 1.00 90.88 81 LEU A C 1
ATOM 683 O O . LEU A 1 81 ? 2.321 -0.778 3.532 1.00 90.88 81 LEU A O 1
ATOM 687 N N . VAL A 1 82 ? 2.447 -1.351 5.701 1.00 92.06 82 VAL A N 1
ATOM 688 C CA . VAL A 1 82 ? 3.503 -0.388 6.050 1.00 92.06 82 VAL A CA 1
ATOM 689 C C . VAL A 1 82 ? 4.794 -0.672 5.277 1.00 92.06 82 VAL A C 1
ATOM 691 O O . VAL A 1 82 ? 5.396 0.258 4.742 1.00 92.06 82 VAL A O 1
ATOM 694 N N . GLN A 1 83 ? 5.209 -1.936 5.150 1.00 93.62 83 GLN A N 1
ATOM 695 C CA . GLN A 1 83 ? 6.400 -2.288 4.362 1.00 93.62 83 GLN A CA 1
ATOM 696 C C . GLN A 1 83 ? 6.229 -1.938 2.880 1.00 93.62 83 GLN A C 1
ATOM 698 O O . GLN A 1 83 ? 7.139 -1.388 2.259 1.00 93.62 83 GLN A O 1
ATOM 703 N N . ILE A 1 84 ? 5.050 -2.211 2.314 1.00 92.38 84 ILE A N 1
ATOM 704 C CA . ILE A 1 84 ? 4.736 -1.852 0.925 1.00 92.38 84 ILE A CA 1
ATOM 705 C C . ILE A 1 84 ? 4.733 -0.329 0.750 1.00 92.38 84 ILE A C 1
ATOM 707 O O . ILE A 1 84 ? 5.261 0.173 -0.239 1.00 92.38 84 ILE A O 1
ATOM 711 N N . LYS A 1 85 ? 4.204 0.417 1.723 1.00 93.38 85 LYS A N 1
ATOM 712 C CA . LYS A 1 85 ? 4.189 1.883 1.707 1.00 93.38 85 LYS A CA 1
ATOM 713 C C . LYS A 1 85 ? 5.597 2.482 1.711 1.00 93.38 85 LYS A C 1
ATOM 715 O O . LYS A 1 85 ? 5.868 3.373 0.914 1.00 93.38 85 LYS A O 1
ATOM 720 N N . ILE A 1 86 ? 6.505 1.971 2.544 1.00 93.38 86 ILE A N 1
ATOM 721 C CA . ILE A 1 86 ? 7.908 2.426 2.577 1.00 93.38 86 ILE A CA 1
ATOM 722 C C . ILE A 1 86 ? 8.574 2.213 1.211 1.00 93.38 86 ILE A C 1
ATOM 724 O O . ILE A 1 86 ? 9.207 3.124 0.676 1.00 93.38 86 ILE A O 1
ATOM 728 N N . LYS A 1 87 ? 8.379 1.035 0.603 1.00 91.50 87 LYS A N 1
ATOM 729 C CA . LYS A 1 87 ? 8.877 0.753 -0.751 1.00 91.50 87 LYS A CA 1
ATOM 730 C C . LYS A 1 87 ? 8.278 1.694 -1.797 1.00 91.50 87 LYS A C 1
ATOM 732 O O . LYS A 1 87 ? 9.004 2.185 -2.657 1.00 91.50 87 LYS A O 1
ATOM 737 N N . ALA A 1 88 ? 6.974 1.955 -1.712 1.00 90.38 88 ALA A N 1
ATOM 738 C CA . ALA A 1 88 ? 6.267 2.868 -2.603 1.00 90.38 88 ALA A CA 1
ATOM 739 C C . ALA A 1 88 ? 6.848 4.288 -2.527 1.00 90.38 88 ALA A C 1
ATOM 741 O O . ALA A 1 88 ? 7.137 4.898 -3.554 1.00 90.38 88 ALA A O 1
ATOM 742 N N . GLU A 1 89 ? 7.067 4.804 -1.316 1.00 92.69 89 GLU A N 1
ATOM 743 C CA . GLU A 1 89 ? 7.677 6.117 -1.084 1.00 92.69 89 GLU A CA 1
ATOM 744 C C . GLU A 1 89 ? 9.094 6.195 -1.659 1.00 92.69 89 GLU A C 1
ATOM 746 O O . GLU A 1 89 ? 9.440 7.174 -2.325 1.00 92.69 89 GLU A O 1
ATOM 751 N N . GLU A 1 90 ? 9.910 5.161 -1.446 1.00 92.62 90 GLU A N 1
ATOM 752 C CA . GLU A 1 90 ? 11.262 5.110 -1.992 1.00 92.62 90 GLU A CA 1
ATOM 753 C C . GLU A 1 90 ? 11.263 5.073 -3.526 1.00 92.62 90 GLU A C 1
ATOM 755 O O . GLU A 1 90 ? 12.007 5.827 -4.158 1.00 92.62 90 GLU A O 1
ATOM 760 N N . TYR A 1 91 ? 10.409 4.243 -4.123 1.00 90.12 91 TYR A N 1
ATOM 761 C CA . TYR A 1 91 ? 10.262 4.122 -5.570 1.00 90.12 91 TYR A CA 1
ATOM 762 C C . TYR A 1 91 ? 9.819 5.447 -6.212 1.00 90.12 91 TYR A C 1
ATOM 764 O O . TYR A 1 91 ? 10.452 5.941 -7.149 1.00 90.12 91 TYR A O 1
ATOM 772 N N . LEU A 1 92 ? 8.769 6.072 -5.671 1.00 89.06 92 LEU A N 1
ATOM 773 C CA . LEU A 1 92 ? 8.239 7.343 -6.175 1.00 89.06 92 LEU A CA 1
ATOM 774 C C . LEU A 1 92 ? 9.229 8.500 -5.982 1.00 89.06 92 LEU A C 1
ATOM 776 O O . LEU A 1 92 ? 9.233 9.459 -6.751 1.00 89.06 92 LEU A O 1
ATOM 780 N N . ARG A 1 93 ? 10.090 8.431 -4.960 1.00 90.69 93 ARG A N 1
ATOM 781 C CA . ARG A 1 93 ? 11.167 9.407 -4.770 1.00 90.69 93 ARG A CA 1
ATOM 782 C C . ARG A 1 93 ? 12.254 9.271 -5.836 1.00 90.69 93 ARG A C 1
ATOM 784 O O . ARG A 1 93 ? 12.707 10.297 -6.331 1.00 90.69 93 ARG A O 1
ATOM 791 N N . ARG A 1 94 ? 12.671 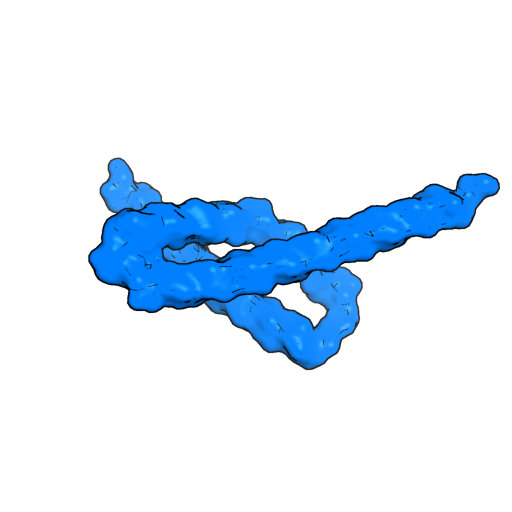8.046 -6.179 1.00 87.19 94 ARG A N 1
ATOM 792 C CA . ARG A 1 94 ? 13.700 7.793 -7.209 1.00 87.19 94 ARG A CA 1
ATOM 793 C C . ARG A 1 94 ? 13.228 8.237 -8.593 1.00 87.19 94 ARG A C 1
ATOM 795 O O . ARG A 1 94 ? 13.910 9.015 -9.246 1.00 87.19 94 ARG A O 1
ATOM 802 N N . THR A 1 95 ? 12.016 7.848 -8.976 1.00 82.06 95 THR A N 1
ATOM 803 C CA . THR A 1 95 ? 11.426 8.208 -10.280 1.00 82.06 95 THR A CA 1
ATOM 804 C C . THR A 1 95 ? 11.250 9.718 -10.473 1.00 82.06 95 THR A C 1
ATOM 806 O O . THR A 1 95 ? 11.404 10.207 -11.586 1.00 82.06 95 THR A O 1
ATOM 809 N N . LYS A 1 96 ? 11.013 10.490 -9.402 1.00 79.12 96 LYS A N 1
ATOM 810 C CA . LYS A 1 96 ? 10.996 11.966 -9.452 1.00 79.12 96 LYS A CA 1
ATOM 811 C C . LYS A 1 96 ? 12.370 12.616 -9.644 1.00 79.12 96 LYS A C 1
ATOM 813 O O . LYS A 1 96 ? 12.417 13.779 -10.016 1.00 79.12 96 LYS A O 1
ATOM 818 N N . GLN A 1 97 ? 13.463 11.927 -9.314 1.00 71.31 97 GLN A N 1
ATOM 819 C CA . GLN A 1 97 ? 14.830 12.441 -9.484 1.00 71.31 97 GLN A CA 1
ATOM 820 C C . GLN A 1 97 ? 15.403 12.138 -10.876 1.00 71.31 97 GLN A C 1
ATOM 822 O O . GLN A 1 97 ? 16.382 12.761 -11.273 1.00 71.31 97 GLN A O 1
ATOM 827 N N . GLU A 1 98 ? 14.814 11.177 -11.590 1.00 62.91 98 GLU A N 1
ATOM 828 C CA . GLU A 1 98 ? 15.244 10.718 -12.917 1.00 62.91 98 GLU A CA 1
ATOM 829 C C . GLU A 1 98 ? 14.479 11.394 -14.078 1.00 62.91 98 GLU A C 1
ATOM 831 O O . GLU A 1 98 ? 14.824 11.167 -15.238 1.00 62.91 98 GLU A O 1
ATOM 836 N N . GLN A 1 99 ? 13.464 12.217 -13.773 1.00 54.47 99 GLN A N 1
ATOM 837 C CA . GLN A 1 99 ? 12.690 13.041 -14.720 1.00 54.47 99 GLN A CA 1
ATOM 838 C C . GLN A 1 99 ? 13.182 14.488 -14.738 1.00 54.47 99 GLN A C 1
ATOM 840 O O . GLN A 1 99 ? 13.201 15.073 -15.845 1.00 54.47 99 GLN A O 1
#

Foldseek 3Di:
DPVVVVVVVVVVVVVVLVVLVVVLVVLLVLLVVLVVVVVDPVSLVVNLVSLVVLVVCVVVVVVSVVPDPDDPVNVVSVVSSVVSNVVSVVSNVVVVVVD

Radius of gyration: 16.63 Å; chains: 1; bounding box: 52×24×37 Å

pLDDT: mean 80.54, std 12.54, range [47.09, 93.62]